Protein AF-A0A2C5ZDM9-F1 (afdb_monomer)

Foldseek 3Di:
DLVVVVVVCVVCVVVCAVCLLVLLVVLLQVQLPDDPPDPCNVSSLVSNLSSLVSYDLQVNLVSLLVVLVPQDAPPDSSNLRSLLSSLVSNLSSLQPDPDPPDHPCLSVLVSLLVQCPHPDPSSVVSSLSSLLSVCVNLPDPRSDVSNPDDDPVSVVVSVVVNVVVVVVVD

InterPro domains:
  IPR011989 Armadillo-like helical [G3DSA:1.25.10.10] (2-165)

Nearest PDB structures (foldseek):
  3woz-assembly4_D  TM=7.241E-01  e=8.516E-02  Mus musculus
  4u3j-assembly1_C  TM=7.336E-01  e=6.184E-01  Saccharomyces cerevisiae
  7wtu-assembly1_K  TM=5.965E-01  e=3.046E-01  Homo sapiens
  4ffb-assembly1_C  TM=2.679E-01  e=2.295E-01  Saccharomyces cerevisiae S288C
  7wtw-assembly1_K  TM=2.476E-01  e=9.458E-01  Homo sapiens

Organism: NCBI:txid2004952

Mean predicted aligned error: 5.89 Å

Structure (mmCIF, N/CA/C/O backbone):
data_AF-A0A2C5ZDM9-F1
#
_entry.id   AF-A0A2C5ZDM9-F1
#
loop_
_atom_site.group_PDB
_atom_site.id
_atom_site.type_symbol
_atom_site.label_atom_id
_atom_site.label_alt_id
_atom_site.label_comp_id
_atom_site.label_asym_id
_atom_site.label_entity_id
_atom_site.label_seq_id
_atom_site.pdbx_PDB_ins_code
_atom_site.Cartn_x
_atom_site.Cartn_y
_atom_site.Cartn_z
_atom_site.occupancy
_atom_site.B_iso_or_equiv
_atom_site.auth_seq_id
_atom_site.auth_comp_id
_atom_site.auth_asym_id
_atom_site.auth_atom_id
_atom_site.pdbx_PDB_model_num
ATOM 1 N N . MET A 1 1 ? -2.953 2.439 23.835 1.00 60.28 1 MET A N 1
ATOM 2 C CA . MET A 1 1 ? -3.681 3.320 22.893 1.00 60.28 1 MET A CA 1
ATOM 3 C C . MET A 1 1 ? -4.208 2.550 21.679 1.00 60.28 1 MET A C 1
ATOM 5 O O . MET A 1 1 ? -5.417 2.434 21.562 1.00 60.28 1 MET A O 1
ATOM 9 N N . VAL A 1 2 ? -3.354 1.951 20.831 1.00 72.00 2 VAL A N 1
ATOM 10 C CA . VAL A 1 2 ? -3.790 1.173 19.641 1.00 72.00 2 VAL A CA 1
ATOM 11 C C . VAL A 1 2 ? -4.769 0.041 19.991 1.00 72.00 2 VAL A C 1
ATOM 13 O O . VAL A 1 2 ? -5.790 -0.118 19.329 1.00 72.00 2 VAL A O 1
ATOM 16 N N . ALA A 1 3 ? -4.517 -0.689 21.083 1.00 73.75 3 ALA A N 1
ATOM 17 C CA . ALA A 1 3 ? -5.410 -1.749 21.559 1.00 73.75 3 ALA A CA 1
ATOM 18 C C . ALA A 1 3 ? -6.832 -1.249 21.879 1.00 73.75 3 ALA A C 1
ATOM 20 O O . ALA A 1 3 ? -7.804 -1.932 21.581 1.00 73.75 3 ALA A O 1
ATOM 21 N N . THR A 1 4 ? -6.969 -0.038 22.425 1.00 80.25 4 THR A N 1
ATOM 22 C CA . THR A 1 4 ? -8.270 0.566 22.746 1.00 80.25 4 THR A CA 1
ATOM 23 C C . THR A 1 4 ? -9.041 0.925 21.479 1.00 80.25 4 THR A C 1
ATOM 25 O O . THR A 1 4 ? -10.220 0.608 21.378 1.00 80.25 4 THR A O 1
ATOM 28 N N . VAL A 1 5 ? -8.370 1.518 20.483 1.00 75.88 5 VAL A N 1
ATOM 29 C CA . VAL A 1 5 ? -8.990 1.818 19.180 1.00 75.88 5 VAL A CA 1
ATOM 30 C C . VAL A 1 5 ? -9.431 0.528 18.492 1.00 75.88 5 VAL A C 1
ATOM 32 O O . VAL A 1 5 ? -10.544 0.464 17.986 1.00 75.88 5 VAL A O 1
ATOM 35 N N . LYS A 1 6 ? -8.611 -0.527 18.546 1.00 74.25 6 LYS A N 1
ATOM 36 C CA . LYS A 1 6 ? -8.960 -1.843 17.999 1.00 74.25 6 LYS A CA 1
ATOM 37 C C . LYS A 1 6 ? -10.177 -2.467 18.694 1.00 74.25 6 LYS A C 1
ATOM 39 O O . LYS A 1 6 ? -11.039 -3.034 18.030 1.00 74.25 6 LYS A O 1
ATOM 44 N N . LEU A 1 7 ? -10.272 -2.350 20.020 1.00 79.31 7 LEU A N 1
ATOM 45 C CA . LEU A 1 7 ? -11.436 -2.819 20.778 1.00 79.31 7 LEU A CA 1
ATOM 46 C C . LEU A 1 7 ? -12.713 -2.061 20.392 1.00 79.31 7 LEU A C 1
ATOM 48 O O . LEU A 1 7 ? -13.739 -2.693 20.160 1.00 79.31 7 LEU A O 1
ATOM 52 N N . LEU A 1 8 ? -12.642 -0.732 20.270 1.00 80.44 8 LEU A N 1
ATOM 53 C CA . LEU A 1 8 ? -13.775 0.088 19.829 1.00 80.44 8 LEU A CA 1
ATOM 54 C C . LEU A 1 8 ? -14.183 -0.236 18.389 1.00 80.44 8 LEU A C 1
ATOM 56 O O . LEU A 1 8 ? -15.370 -0.379 18.111 1.00 80.44 8 LEU A O 1
ATOM 60 N N . LEU A 1 9 ? -13.203 -0.427 17.501 1.00 77.06 9 LEU A N 1
ATOM 61 C CA . LEU A 1 9 ? -13.437 -0.820 16.117 1.00 77.06 9 LEU A CA 1
ATOM 62 C C . LEU A 1 9 ? -14.179 -2.152 16.033 1.00 77.06 9 LEU A C 1
ATOM 64 O O . LEU A 1 9 ? -15.135 -2.279 15.280 1.00 77.06 9 LEU A O 1
ATOM 68 N N . ASN A 1 10 ? -13.757 -3.141 16.822 1.00 78.19 10 ASN A N 1
ATOM 69 C CA . ASN A 1 10 ? -14.405 -4.447 16.845 1.00 78.19 10 ASN A CA 1
ATOM 70 C C . ASN A 1 10 ? -15.820 -4.403 17.421 1.00 78.19 10 ASN A C 1
ATOM 72 O O . ASN A 1 10 ? -16.648 -5.208 17.002 1.00 78.19 10 ASN A O 1
ATOM 76 N N . ARG A 1 11 ? -16.093 -3.486 18.353 1.00 81.75 11 ARG A N 1
ATOM 77 C CA . ARG A 1 11 ? -17.414 -3.344 18.968 1.00 81.75 11 ARG A CA 1
ATOM 78 C C . ARG A 1 11 ? -18.412 -2.651 18.041 1.00 81.75 11 ARG A C 1
ATOM 80 O O . ARG A 1 11 ? -19.518 -3.145 17.885 1.00 81.75 11 ARG A O 1
ATOM 87 N N . ASP A 1 12 ? -18.002 -1.551 17.408 1.00 81.81 12 ASP A N 1
ATOM 88 C CA . ASP A 1 12 ? -18.909 -0.626 16.717 1.00 81.81 12 ASP A CA 1
ATOM 89 C C . ASP A 1 12 ? -18.478 -0.376 15.253 1.00 81.81 12 ASP A C 1
ATOM 91 O O . ASP A 1 12 ? -18.396 0.765 14.801 1.00 81.81 12 ASP A O 1
ATOM 95 N N . ARG A 1 13 ? -18.192 -1.443 14.486 1.00 78.81 13 ARG A N 1
ATOM 96 C CA . ARG A 1 13 ? -17.617 -1.386 13.116 1.00 78.81 13 ARG A CA 1
ATOM 97 C C . ARG A 1 13 ? -18.312 -0.403 12.169 1.00 78.81 13 ARG A C 1
ATOM 99 O O . ARG A 1 13 ? -17.643 0.356 11.470 1.00 78.81 13 ARG A O 1
ATOM 106 N N . GLU A 1 14 ? -19.641 -0.393 12.158 1.00 78.25 14 GLU A N 1
ATOM 107 C CA . GLU A 1 14 ? -20.437 0.475 11.280 1.00 78.25 14 GLU A CA 1
ATOM 108 C C . GLU A 1 14 ? -20.243 1.966 11.594 1.00 78.25 14 GLU A C 1
ATOM 110 O O . GLU A 1 14 ? -20.201 2.790 10.681 1.00 78.25 14 GLU A O 1
ATOM 115 N N . ALA A 1 15 ? -20.030 2.319 12.866 1.00 80.44 15 ALA A N 1
ATOM 116 C CA . ALA A 1 15 ? -19.795 3.700 13.280 1.00 80.44 15 ALA A CA 1
ATOM 117 C C . ALA A 1 15 ? -18.438 4.240 12.792 1.00 80.44 15 ALA A C 1
ATOM 119 O O . ALA A 1 15 ? -18.260 5.452 12.675 1.00 80.44 15 ALA A O 1
ATOM 120 N N . PHE A 1 16 ? -17.484 3.355 12.479 1.00 77.94 16 PHE A N 1
ATOM 121 C CA . PHE A 1 16 ? -16.157 3.736 11.992 1.00 77.94 16 PHE A CA 1
ATOM 122 C C . PHE A 1 16 ? -16.099 3.965 10.481 1.00 77.94 16 PHE A C 1
ATOM 124 O O . PHE A 1 16 ? -15.234 4.724 10.042 1.00 77.94 16 PHE A O 1
ATOM 131 N N . LYS A 1 17 ? -17.018 3.383 9.695 1.00 80.06 17 LYS A N 1
ATOM 132 C CA . LYS A 1 17 ? -17.072 3.522 8.226 1.00 80.06 17 LYS A CA 1
ATOM 133 C C . LYS A 1 17 ? -16.895 4.962 7.711 1.00 80.06 17 LYS A C 1
ATOM 135 O O . LYS A 1 17 ? -16.017 5.163 6.871 1.00 80.06 17 LYS A O 1
ATOM 140 N N . PRO A 1 18 ? -17.615 5.986 8.218 1.00 83.94 18 PRO A N 1
ATOM 141 C CA . PRO A 1 18 ? -17.451 7.360 7.730 1.00 83.94 18 PRO A CA 1
ATOM 142 C C . PRO A 1 18 ? -16.081 7.978 8.053 1.00 83.94 18 PRO A C 1
ATOM 144 O O . PRO A 1 18 ? -15.686 8.966 7.436 1.00 83.94 18 PRO A O 1
ATOM 147 N N . PHE A 1 19 ? -15.335 7.413 9.005 1.00 85.12 19 PHE A N 1
ATOM 148 C CA . PHE A 1 19 ? -14.048 7.938 9.459 1.00 85.12 19 PHE A CA 1
ATOM 149 C C . PHE A 1 19 ? -12.847 7.145 8.941 1.00 85.12 19 PHE A C 1
ATOM 151 O O . PHE A 1 19 ? -11.717 7.538 9.231 1.00 85.12 19 PHE A O 1
ATOM 158 N N . VAL A 1 20 ? -13.051 6.068 8.170 1.00 86.00 20 VAL A N 1
ATOM 159 C CA . VAL A 1 20 ? -11.956 5.178 7.745 1.00 86.00 20 VAL A CA 1
ATOM 160 C C . VAL A 1 20 ? -10.865 5.935 6.993 1.00 86.00 20 VAL A C 1
ATOM 162 O O . VAL A 1 20 ? -9.696 5.783 7.339 1.00 86.00 20 VAL A O 1
ATOM 165 N N . GLY A 1 21 ? -11.223 6.805 6.041 1.00 84.25 21 GLY A N 1
ATOM 166 C CA . GLY A 1 21 ? -10.243 7.612 5.303 1.00 84.25 21 GLY A CA 1
ATOM 167 C C . GLY A 1 21 ? -9.355 8.435 6.242 1.00 84.25 21 GLY A C 1
ATOM 168 O O . GLY A 1 21 ? -8.137 8.270 6.256 1.00 84.25 21 GLY A O 1
ATOM 169 N N . ARG A 1 22 ? -9.966 9.231 7.131 1.00 86.50 22 ARG A N 1
ATOM 170 C CA . ARG A 1 22 ? -9.237 10.026 8.139 1.00 86.50 22 ARG A CA 1
ATOM 171 C C . ARG A 1 22 ? -8.423 9.157 9.103 1.00 86.50 22 ARG A C 1
ATOM 173 O O . ARG A 1 22 ? -7.328 9.547 9.499 1.00 86.50 22 ARG A O 1
ATOM 180 N N . GLY A 1 23 ? -8.939 7.987 9.475 1.00 87.88 23 GLY A N 1
ATOM 181 C CA . GLY A 1 23 ? -8.261 7.033 10.350 1.00 87.88 23 GLY A CA 1
ATOM 182 C C . GLY A 1 23 ? -6.992 6.467 9.716 1.00 87.88 23 GLY A C 1
ATOM 183 O O . GLY A 1 23 ? -5.926 6.525 10.325 1.00 87.88 23 GLY A O 1
ATOM 184 N N . VAL A 1 24 ? -7.079 5.989 8.473 1.00 89.00 24 VAL A N 1
ATOM 185 C CA . VAL A 1 24 ? -5.922 5.501 7.703 1.00 89.00 24 VAL A CA 1
ATOM 186 C C . VAL A 1 24 ? -4.887 6.608 7.540 1.00 89.00 24 VAL A C 1
ATOM 188 O O . VAL A 1 24 ? -3.697 6.393 7.758 1.00 89.00 24 VAL A O 1
ATOM 191 N N . GLU A 1 25 ? -5.333 7.822 7.237 1.00 87.94 25 GLU A N 1
ATOM 192 C CA . GLU A 1 25 ? -4.454 8.976 7.131 1.00 87.94 25 GLU A CA 1
ATOM 193 C C . GLU A 1 25 ? -3.706 9.308 8.426 1.00 87.94 25 GLU A C 1
ATOM 195 O O . GLU A 1 25 ? -2.502 9.569 8.382 1.00 87.94 25 GLU A O 1
ATOM 200 N N . ALA A 1 26 ? -4.397 9.282 9.566 1.00 89.31 26 ALA A N 1
ATOM 201 C CA . ALA A 1 26 ? -3.786 9.497 10.871 1.00 89.31 26 ALA A CA 1
ATOM 202 C C . ALA A 1 26 ? -2.777 8.388 11.212 1.00 89.31 26 ALA A C 1
ATOM 204 O O . ALA A 1 26 ? -1.716 8.672 11.769 1.00 89.31 26 ALA A O 1
ATOM 205 N N . LEU A 1 27 ? -3.063 7.138 10.833 1.00 90.88 27 LEU A N 1
ATOM 206 C CA . LEU A 1 27 ? -2.148 6.013 11.035 1.00 90.88 27 LEU A CA 1
ATOM 207 C C . LEU A 1 27 ? -0.900 6.109 10.155 1.00 90.88 27 LEU A C 1
ATOM 209 O O . LEU A 1 27 ? 0.189 5.803 10.634 1.00 90.88 27 LEU A O 1
ATOM 213 N N . LEU A 1 28 ? -1.022 6.595 8.917 1.00 89.81 28 LEU A N 1
ATOM 214 C CA . LEU A 1 28 ? 0.129 6.880 8.053 1.00 89.81 28 LEU A CA 1
ATOM 215 C C . LEU A 1 28 ? 1.032 7.965 8.655 1.00 89.81 28 LEU A C 1
ATOM 217 O O . LEU A 1 28 ? 2.252 7.802 8.701 1.00 89.81 28 LEU A O 1
ATOM 221 N N . ILE A 1 29 ? 0.440 9.041 9.185 1.00 87.50 29 ILE A N 1
ATOM 222 C CA . ILE A 1 29 ? 1.186 10.097 9.885 1.00 87.50 29 ILE A CA 1
ATOM 223 C C . ILE A 1 29 ? 1.876 9.522 11.125 1.00 87.50 29 ILE A C 1
ATOM 225 O O . ILE A 1 29 ? 3.075 9.731 11.308 1.00 87.50 29 ILE A O 1
ATOM 229 N N . ALA A 1 30 ? 1.160 8.748 11.943 1.00 87.38 30 ALA A N 1
ATOM 230 C CA . ALA A 1 30 ? 1.734 8.101 13.119 1.00 87.38 30 ALA A CA 1
ATOM 231 C C . ALA A 1 30 ? 2.905 7.183 12.732 1.00 87.38 30 ALA A C 1
ATOM 233 O O . ALA A 1 30 ? 3.974 7.255 13.335 1.00 87.38 30 ALA A O 1
ATOM 234 N N . ARG A 1 31 ? 2.749 6.374 11.676 1.00 87.12 31 ARG A N 1
ATOM 235 C CA . ARG A 1 31 ? 3.791 5.475 11.164 1.00 87.12 31 ARG A CA 1
ATOM 236 C C . ARG A 1 31 ? 5.058 6.211 10.746 1.00 87.12 31 ARG A C 1
ATOM 238 O O . ARG A 1 31 ? 6.148 5.671 10.945 1.00 87.12 31 ARG A O 1
ATOM 245 N N . SER A 1 32 ? 4.925 7.408 10.178 1.00 86.38 32 SER A N 1
ATOM 246 C CA . SER A 1 32 ? 6.059 8.219 9.722 1.00 86.38 32 SER A CA 1
ATOM 247 C C . SER A 1 32 ? 7.031 8.570 10.862 1.00 86.38 32 SER A C 1
ATOM 249 O O . SER A 1 32 ? 8.247 8.617 10.650 1.00 86.38 32 SER A O 1
ATOM 251 N N . GLY A 1 33 ? 6.505 8.738 12.084 1.00 85.44 33 GLY A N 1
ATOM 252 C CA . GLY A 1 33 ? 7.261 9.137 13.272 1.00 85.44 33 GLY A CA 1
ATOM 253 C C . GLY A 1 33 ? 7.992 8.001 13.991 1.00 85.44 33 GLY A C 1
ATOM 254 O O . GLY A 1 33 ? 8.908 8.272 14.764 1.00 85.44 33 GLY A O 1
ATOM 255 N N . TYR A 1 34 ? 7.641 6.737 13.729 1.00 85.00 34 TYR A N 1
ATOM 256 C CA . TYR A 1 34 ? 8.237 5.587 14.415 1.00 85.00 34 TYR A CA 1
ATOM 257 C C . TYR A 1 34 ? 9.221 4.821 13.531 1.00 85.00 34 TYR A C 1
ATOM 259 O O . TYR A 1 34 ? 8.982 4.575 12.344 1.00 85.00 34 TYR A O 1
ATOM 267 N N . ASP A 1 35 ? 10.338 4.408 14.131 1.00 81.19 35 ASP A N 1
ATOM 268 C CA . ASP A 1 35 ? 11.267 3.488 13.486 1.00 81.19 35 ASP A CA 1
ATOM 269 C C . ASP A 1 35 ? 10.639 2.104 13.285 1.00 81.19 35 ASP A C 1
ATOM 271 O O . ASP A 1 35 ? 9.822 1.671 14.094 1.00 81.19 35 ASP A O 1
ATOM 275 N N . VAL A 1 36 ? 11.044 1.399 12.224 1.00 75.56 36 VAL A N 1
ATOM 276 C CA . VAL A 1 36 ? 10.541 0.057 11.877 1.00 75.56 36 VAL A CA 1
ATOM 277 C C . VAL A 1 36 ? 10.689 -0.928 13.045 1.00 75.56 36 VAL A C 1
ATOM 279 O O . VAL A 1 36 ? 9.846 -1.803 13.211 1.00 75.56 36 VAL A O 1
ATOM 282 N N . LYS A 1 37 ? 11.724 -0.778 13.883 1.00 80.25 37 LYS A N 1
ATOM 283 C CA . LYS A 1 37 ? 11.976 -1.667 15.030 1.00 80.25 37 LYS A CA 1
ATOM 284 C C . LYS A 1 37 ? 11.090 -1.380 16.245 1.00 80.25 37 LYS A C 1
ATOM 286 O O . LYS A 1 37 ? 11.128 -2.136 17.213 1.00 80.25 37 LYS A O 1
ATOM 291 N N . ALA A 1 38 ? 10.314 -0.296 16.241 1.00 83.69 38 ALA A N 1
ATOM 292 C CA . ALA A 1 38 ? 9.461 0.041 17.370 1.00 83.69 38 ALA A CA 1
ATOM 293 C C . ALA A 1 38 ? 8.267 -0.923 17.456 1.00 83.69 38 ALA A C 1
ATOM 295 O O . ALA A 1 38 ? 7.490 -1.050 16.512 1.00 83.69 38 ALA A O 1
ATOM 296 N N . HIS A 1 39 ? 8.056 -1.538 18.625 1.00 83.19 39 HIS A N 1
ATOM 297 C CA . HIS A 1 39 ? 6.966 -2.500 18.857 1.00 83.19 39 HIS A CA 1
ATOM 298 C C . HIS A 1 39 ? 5.567 -1.969 18.501 1.00 83.19 39 HIS A C 1
ATOM 300 O O . HIS A 1 39 ? 4.679 -2.740 18.144 1.00 83.19 39 HIS A O 1
ATOM 306 N N . VAL A 1 40 ? 5.363 -0.651 18.578 1.00 85.50 40 VAL A N 1
ATOM 307 C CA . VAL A 1 40 ? 4.084 -0.011 18.244 1.00 85.50 40 VAL A CA 1
ATOM 308 C C . VAL A 1 40 ? 3.738 -0.107 16.752 1.00 85.50 40 VAL A C 1
ATOM 310 O O . VAL A 1 40 ? 2.557 -0.101 16.410 1.00 85.50 40 VAL A O 1
ATOM 313 N N . VAL A 1 41 ? 4.738 -0.238 15.871 1.00 85.44 41 VAL A N 1
ATOM 314 C CA . VAL A 1 41 ? 4.556 -0.241 14.411 1.00 85.44 41 VAL A CA 1
ATOM 315 C C . VAL A 1 41 ? 3.683 -1.401 13.958 1.00 85.44 41 VAL A C 1
ATOM 317 O O . VAL A 1 41 ? 2.713 -1.167 13.243 1.00 85.44 41 VAL A O 1
ATOM 320 N N . GLY A 1 42 ? 3.940 -2.617 14.449 1.00 84.00 42 GLY A N 1
ATOM 321 C CA . GLY A 1 42 ? 3.115 -3.777 14.101 1.00 84.00 42 GLY A CA 1
ATOM 322 C C . GLY A 1 42 ? 1.647 -3.594 14.503 1.00 84.00 42 GLY A C 1
ATOM 323 O O . GLY A 1 42 ? 0.743 -3.993 13.775 1.00 84.00 42 GLY A O 1
ATOM 324 N N . GLY A 1 43 ? 1.388 -2.913 15.626 1.00 86.19 43 GLY A N 1
ATOM 325 C CA . GLY A 1 43 ? 0.029 -2.565 16.041 1.00 86.19 43 GLY A CA 1
ATOM 326 C C . GLY A 1 43 ? -0.634 -1.531 15.127 1.00 86.19 43 GLY A C 1
ATOM 327 O O . GLY A 1 43 ? -1.817 -1.664 14.820 1.00 86.19 43 GLY A O 1
ATOM 328 N N . ILE A 1 44 ? 0.114 -0.513 14.691 1.00 88.81 44 ILE A N 1
ATOM 329 C CA . ILE A 1 44 ? -0.361 0.524 13.759 1.00 88.81 44 ILE A CA 1
ATOM 330 C C . ILE A 1 44 ? -0.708 -0.093 12.400 1.00 88.81 44 ILE A C 1
ATOM 332 O O . ILE A 1 44 ? -1.774 0.186 11.857 1.00 88.81 44 ILE A O 1
ATOM 336 N N . GLU A 1 45 ? 0.169 -0.945 11.872 1.00 86.50 45 GLU A N 1
ATOM 337 C CA . GLU A 1 45 ? -0.008 -1.600 10.573 1.00 86.50 45 GLU A CA 1
ATOM 338 C C . GLU A 1 45 ? -1.202 -2.557 10.587 1.00 86.50 45 GLU A C 1
ATOM 340 O O . GLU A 1 45 ? -2.034 -2.522 9.679 1.00 86.50 45 GLU A O 1
ATOM 345 N N . LEU A 1 46 ? -1.355 -3.337 11.660 1.00 87.56 46 LEU A N 1
ATOM 346 C CA . LEU A 1 46 ? -2.496 -4.231 11.818 1.00 87.56 46 LEU A CA 1
ATOM 347 C C . LEU A 1 46 ? -3.811 -3.451 11.942 1.00 87.56 46 LEU A C 1
ATOM 349 O O . LEU A 1 46 ? -4.782 -3.782 11.268 1.00 87.56 46 LEU A O 1
ATOM 353 N N . LEU A 1 47 ? -3.842 -2.379 12.742 1.00 87.62 47 LEU A N 1
ATOM 354 C CA . LEU A 1 47 ? -5.034 -1.537 12.868 1.00 87.62 47 LEU A CA 1
ATOM 355 C C . LEU A 1 47 ? -5.404 -0.860 11.540 1.00 87.62 47 LEU A C 1
ATOM 357 O O . LEU A 1 47 ? -6.585 -0.740 11.222 1.00 87.62 47 LEU A O 1
ATOM 361 N N . ALA A 1 48 ? -4.415 -0.426 10.758 1.00 89.44 48 ALA A N 1
ATOM 362 C CA . ALA A 1 48 ? -4.665 0.150 9.444 1.00 89.44 48 ALA A CA 1
ATOM 363 C C . ALA A 1 48 ? -5.251 -0.884 8.479 1.00 89.44 48 ALA A C 1
ATOM 365 O O . ALA A 1 48 ? -6.193 -0.563 7.760 1.00 89.44 48 ALA A O 1
ATOM 366 N N . SER A 1 49 ? -4.748 -2.121 8.501 1.00 86.75 49 SER A N 1
ATOM 367 C CA . SER A 1 49 ? -5.313 -3.221 7.714 1.00 86.75 49 SER A CA 1
ATOM 368 C C . SER A 1 49 ? -6.758 -3.534 8.121 1.00 86.75 49 SER A C 1
ATOM 370 O O . SER A 1 49 ? -7.617 -3.695 7.255 1.00 86.75 49 SER A O 1
ATOM 372 N N . ASP A 1 50 ? -7.049 -3.564 9.426 1.00 86.38 50 ASP A N 1
ATOM 373 C CA . ASP A 1 50 ? -8.406 -3.779 9.941 1.00 86.38 50 ASP A CA 1
ATOM 374 C C . ASP A 1 50 ? -9.354 -2.651 9.497 1.00 86.38 50 ASP A C 1
ATOM 376 O O . ASP A 1 50 ? -10.467 -2.920 9.049 1.00 86.38 50 ASP A O 1
ATOM 380 N N . LEU A 1 51 ? -8.917 -1.388 9.555 1.00 86.44 51 LEU A N 1
ATOM 381 C CA . LEU A 1 51 ? -9.708 -0.247 9.080 1.00 86.44 51 LEU A CA 1
ATOM 382 C C . LEU A 1 51 ? -9.961 -0.302 7.575 1.00 86.44 51 LEU A C 1
ATOM 384 O O . LEU A 1 51 ? -11.088 -0.090 7.135 1.00 86.44 51 LEU A O 1
ATOM 388 N N . VAL A 1 52 ? -8.929 -0.618 6.794 1.00 87.44 52 VAL A N 1
ATOM 389 C CA . VAL A 1 52 ? -9.021 -0.784 5.340 1.00 87.44 52 VAL A CA 1
ATOM 390 C C . VAL A 1 52 ? -10.061 -1.843 4.964 1.00 87.44 52 VAL A C 1
ATOM 392 O O . VAL A 1 52 ? -10.806 -1.637 4.011 1.00 87.44 52 VAL A O 1
ATOM 395 N N . SER A 1 53 ? -10.180 -2.925 5.741 1.00 84.38 53 SER A N 1
ATOM 396 C CA . SER A 1 53 ? -11.182 -3.977 5.502 1.00 84.38 53 SER A CA 1
ATOM 397 C C . SER A 1 53 ? -12.642 -3.520 5.655 1.00 84.38 53 SER A C 1
ATOM 399 O O . SER A 1 53 ? -13.548 -4.216 5.205 1.00 84.38 53 SER A O 1
ATOM 401 N N . LEU A 1 54 ? -12.883 -2.363 6.283 1.00 84.06 54 LEU A N 1
ATOM 402 C CA . LEU A 1 54 ? -14.218 -1.786 6.480 1.00 84.06 54 LEU A CA 1
ATOM 403 C C . LEU A 1 54 ? -14.572 -0.713 5.443 1.00 84.06 54 LEU A C 1
ATOM 405 O O . LEU A 1 54 ? -15.707 -0.233 5.431 1.00 84.06 54 LEU A O 1
ATOM 409 N N . ALA A 1 55 ? -13.604 -0.288 4.631 1.00 82.88 55 ALA A N 1
ATOM 410 C CA . ALA A 1 55 ? -13.795 0.766 3.648 1.00 82.88 55 ALA A CA 1
ATOM 411 C C . ALA A 1 55 ? -14.509 0.267 2.391 1.00 82.88 55 ALA A C 1
ATOM 413 O O . ALA A 1 55 ? -14.415 -0.904 2.032 1.00 82.88 55 ALA A O 1
ATOM 414 N N . ASP A 1 56 ? -15.119 1.205 1.667 1.00 84.31 56 ASP A N 1
ATOM 415 C CA . ASP A 1 56 ? -15.348 1.027 0.236 1.00 84.31 56 ASP A CA 1
ATOM 416 C C . ASP A 1 56 ? -13.989 1.009 -0.500 1.00 84.31 56 ASP A C 1
ATOM 418 O O . ASP A 1 56 ? -13.266 2.018 -0.460 1.00 84.31 56 ASP A O 1
ATOM 422 N N . PRO A 1 57 ? -13.602 -0.105 -1.152 1.00 82.75 57 PRO A N 1
ATOM 423 C CA . PRO A 1 57 ? -12.266 -0.233 -1.716 1.00 82.75 57 PRO A CA 1
ATOM 424 C C . PRO A 1 57 ? -11.979 0.741 -2.857 1.00 82.75 57 PRO A C 1
ATOM 426 O O . PRO A 1 57 ? -10.843 1.198 -2.991 1.00 82.75 57 PRO A O 1
ATOM 429 N N . LEU A 1 58 ? -12.991 1.094 -3.654 1.00 83.44 58 LEU A N 1
ATOM 430 C CA . LEU A 1 58 ? -12.861 2.014 -4.784 1.00 83.44 58 LEU A CA 1
ATOM 431 C C . LEU A 1 58 ? -12.510 3.431 -4.305 1.00 83.44 58 LEU A C 1
ATOM 433 O O . LEU A 1 58 ? -11.500 4.013 -4.722 1.00 83.44 58 LEU A O 1
ATOM 437 N N . SER A 1 59 ? -13.318 3.966 -3.386 1.00 85.06 59 SER A N 1
ATOM 438 C CA . SER A 1 59 ? -13.125 5.300 -2.817 1.00 85.06 59 SER A CA 1
ATOM 439 C C . SER A 1 59 ? -11.795 5.407 -2.068 1.00 85.06 59 SER A C 1
ATOM 441 O O . SER A 1 59 ? -11.019 6.345 -2.289 1.00 85.06 59 SER A O 1
ATOM 443 N N . LEU A 1 60 ? -11.470 4.408 -1.236 1.00 88.69 60 LEU A N 1
ATOM 444 C CA . LEU A 1 60 ? -10.243 4.448 -0.446 1.00 88.69 60 LEU A CA 1
ATOM 445 C C . LEU A 1 60 ? -8.985 4.274 -1.304 1.00 88.69 60 LEU A C 1
ATOM 447 O O . LEU A 1 60 ? -8.009 4.982 -1.067 1.00 88.69 60 LEU A O 1
ATOM 451 N N . THR A 1 61 ? -9.001 3.402 -2.318 1.00 89.88 61 THR A N 1
ATOM 452 C CA . THR A 1 61 ? -7.866 3.237 -3.247 1.00 89.88 61 THR A CA 1
ATOM 453 C C . THR A 1 61 ? -7.549 4.544 -3.965 1.00 89.88 61 THR A C 1
ATOM 455 O O . THR A 1 61 ? -6.383 4.941 -4.030 1.00 89.88 61 THR A O 1
ATOM 458 N N . THR A 1 62 ? -8.580 5.248 -4.439 1.00 88.38 62 THR A N 1
ATOM 459 C CA . THR A 1 62 ? -8.432 6.544 -5.116 1.00 88.38 62 THR A CA 1
ATOM 460 C C . THR A 1 62 ? -7.847 7.588 -4.165 1.00 88.38 62 THR A C 1
ATOM 462 O O . THR A 1 62 ? -6.777 8.135 -4.431 1.00 88.38 62 THR A O 1
ATOM 465 N N . SER A 1 63 ? -8.486 7.799 -3.007 1.00 90.12 63 SER A N 1
ATOM 466 C CA . SER A 1 63 ? -8.049 8.793 -2.016 1.00 90.12 63 SER A CA 1
ATOM 467 C C . SER A 1 63 ? -6.627 8.530 -1.513 1.00 90.12 63 SER A C 1
ATOM 469 O O . SER A 1 63 ? -5.820 9.456 -1.391 1.00 90.12 63 SER A O 1
ATOM 471 N N . LEU A 1 64 ? -6.297 7.268 -1.226 1.00 91.44 64 LEU A N 1
ATOM 472 C CA . LEU A 1 64 ? -4.976 6.880 -0.742 1.00 91.44 64 LEU A CA 1
ATOM 473 C C . LEU A 1 64 ? -3.911 7.056 -1.829 1.00 91.44 64 LEU A C 1
ATOM 475 O O . LEU A 1 64 ? -2.832 7.572 -1.540 1.00 91.44 64 LEU A O 1
ATOM 479 N N . THR A 1 65 ? -4.213 6.692 -3.078 1.00 92.94 65 THR A N 1
ATOM 480 C CA . THR A 1 65 ? -3.291 6.892 -4.204 1.00 92.94 65 THR A CA 1
ATOM 481 C C . THR A 1 65 ? -2.977 8.373 -4.397 1.00 92.94 65 THR A C 1
ATOM 483 O O . THR A 1 65 ? -1.802 8.734 -4.451 1.00 92.94 65 THR A O 1
ATOM 486 N N . THR A 1 66 ? -3.992 9.244 -4.416 1.00 91.62 66 THR A N 1
ATOM 487 C CA . THR A 1 66 ? -3.803 10.700 -4.534 1.00 91.62 66 THR A CA 1
ATOM 488 C C . THR A 1 66 ? -2.937 11.248 -3.402 1.00 91.62 66 THR A C 1
ATOM 490 O O . THR A 1 66 ? -2.004 12.017 -3.644 1.00 91.62 66 THR A O 1
ATOM 493 N N . LYS A 1 67 ? -3.176 10.805 -2.162 1.00 90.88 67 LYS A N 1
ATOM 494 C CA . LYS A 1 67 ? -2.364 11.220 -1.015 1.00 90.88 67 LYS A CA 1
ATOM 495 C C . LYS A 1 67 ? -0.903 10.802 -1.169 1.00 90.88 67 LYS A C 1
ATOM 497 O O . LYS A 1 67 ? -0.014 11.630 -0.997 1.00 90.88 67 LYS A O 1
ATOM 502 N N . LEU A 1 68 ? -0.634 9.547 -1.518 1.00 91.94 68 LEU A N 1
ATOM 503 C CA . LEU A 1 68 ? 0.739 9.057 -1.673 1.00 91.94 68 LEU A CA 1
ATOM 504 C C . LEU A 1 68 ? 1.452 9.698 -2.870 1.00 91.94 68 LEU A C 1
ATOM 506 O O . LEU A 1 68 ? 2.652 9.949 -2.801 1.00 91.94 68 LEU A O 1
ATOM 510 N N . GLN A 1 69 ? 0.732 10.027 -3.944 1.00 91.44 69 GLN A N 1
ATOM 511 C CA . GLN A 1 69 ? 1.275 10.808 -5.057 1.00 91.44 69 GLN A CA 1
ATOM 512 C C . GLN A 1 69 ? 1.702 12.213 -4.614 1.00 91.44 69 GLN A C 1
ATOM 514 O O . GLN A 1 69 ? 2.750 12.680 -5.052 1.00 91.44 69 GLN A O 1
ATOM 519 N N . SER A 1 70 ? 0.951 12.844 -3.705 1.00 88.94 70 SER A N 1
ATOM 520 C CA . SER A 1 70 ? 1.288 14.161 -3.142 1.00 88.94 70 SER A CA 1
ATOM 521 C C . SER A 1 70 ? 2.459 14.149 -2.151 1.00 88.94 70 SER A C 1
ATOM 523 O O . SER A 1 70 ? 2.986 15.212 -1.823 1.00 88.94 70 SER A O 1
ATOM 525 N N . CYS A 1 71 ? 2.890 12.974 -1.670 1.00 85.81 71 CYS A N 1
ATOM 526 C CA . CYS A 1 71 ? 4.086 12.890 -0.840 1.00 85.81 71 CYS A CA 1
ATOM 527 C C . CYS A 1 71 ? 5.307 13.351 -1.654 1.00 85.81 71 CYS A C 1
ATOM 529 O O . CYS A 1 71 ? 5.496 12.856 -2.771 1.00 85.81 71 CYS A O 1
ATOM 531 N N . PRO A 1 72 ? 6.129 14.270 -1.111 1.00 77.19 72 PRO A N 1
ATOM 532 C CA . PRO A 1 72 ? 7.338 14.720 -1.786 1.00 77.19 72 PRO A CA 1
ATOM 533 C C . PRO A 1 72 ? 8.282 13.540 -2.010 1.00 77.19 72 PRO A C 1
ATOM 535 O O . PRO A 1 72 ? 8.248 12.563 -1.257 1.00 77.19 72 PRO A O 1
ATOM 538 N N . ASP A 1 73 ? 9.141 13.645 -3.023 1.00 66.94 73 ASP A N 1
ATOM 539 C CA . ASP A 1 73 ? 10.200 12.660 -3.234 1.00 66.94 73 ASP A CA 1
ATOM 540 C C . ASP A 1 73 ? 11.039 12.501 -1.957 1.00 66.94 73 ASP A C 1
ATOM 542 O O . ASP A 1 73 ? 11.173 13.442 -1.174 1.00 66.94 73 ASP A O 1
ATOM 546 N N . GLU A 1 74 ? 11.548 11.285 -1.742 1.00 63.66 74 GLU A N 1
ATOM 547 C CA . GLU A 1 74 ? 12.110 10.717 -0.502 1.00 63.66 74 GLU A CA 1
ATOM 548 C C . GLU A 1 74 ? 13.305 11.481 0.102 1.00 63.66 74 GLU A C 1
ATOM 550 O O . GLU A 1 74 ? 14.413 10.963 0.246 1.00 63.66 74 GLU A O 1
ATOM 555 N N . ALA A 1 75 ? 13.088 12.730 0.496 1.00 63.25 75 ALA A N 1
ATOM 556 C CA . ALA A 1 75 ? 14.069 13.572 1.160 1.00 63.25 75 ALA A CA 1
ATOM 557 C C . ALA A 1 75 ? 14.243 13.182 2.636 1.00 63.25 75 ALA A C 1
ATOM 559 O O . ALA A 1 75 ? 15.269 13.488 3.241 1.00 63.25 75 ALA A O 1
ATOM 560 N N . THR A 1 76 ? 13.252 12.504 3.224 1.00 78.50 76 THR A N 1
ATOM 561 C CA . THR A 1 76 ? 13.235 12.134 4.641 1.00 78.50 76 THR A CA 1
ATOM 562 C C . THR A 1 76 ? 12.808 10.685 4.848 1.00 78.50 76 THR A C 1
ATOM 564 O O . THR A 1 76 ? 11.934 10.154 4.162 1.00 78.50 76 THR A O 1
ATOM 567 N N . THR A 1 77 ? 13.367 10.057 5.883 1.00 82.50 77 THR A N 1
ATOM 568 C CA . THR A 1 77 ? 13.004 8.697 6.318 1.00 82.50 77 THR A CA 1
ATOM 569 C C . THR A 1 77 ? 11.531 8.575 6.722 1.00 82.50 77 THR A C 1
ATOM 571 O O . THR A 1 77 ? 10.938 7.504 6.602 1.00 82.50 77 THR A O 1
ATOM 574 N N . SER A 1 78 ? 10.911 9.669 7.173 1.00 84.69 78 SER A N 1
ATOM 575 C CA . SER A 1 78 ? 9.479 9.735 7.483 1.00 84.69 78 SER A CA 1
ATOM 576 C C . SER A 1 78 ? 8.603 9.542 6.240 1.00 84.69 78 SER A C 1
ATOM 578 O O . SER A 1 78 ? 7.606 8.815 6.299 1.00 84.69 78 SER A O 1
ATOM 580 N N . THR A 1 79 ? 8.994 10.125 5.105 1.00 85.56 79 THR A N 1
ATOM 581 C CA . THR A 1 79 ? 8.295 9.963 3.825 1.00 85.56 79 THR A CA 1
ATOM 582 C C . THR A 1 79 ? 8.427 8.529 3.327 1.00 85.56 79 THR A C 1
ATOM 584 O O . THR A 1 79 ? 7.411 7.921 3.001 1.00 85.56 79 THR A O 1
ATOM 587 N N . SER A 1 80 ? 9.626 7.935 3.376 1.00 88.75 80 SER A N 1
ATOM 588 C CA . SER A 1 80 ? 9.837 6.534 2.978 1.00 88.75 80 SER A CA 1
ATOM 589 C C . SER A 1 80 ? 8.964 5.571 3.789 1.00 88.75 80 SER A C 1
ATOM 591 O O . SER A 1 80 ? 8.303 4.698 3.235 1.00 88.75 80 SER A O 1
ATOM 593 N N . ARG A 1 81 ? 8.869 5.772 5.110 1.00 89.75 81 ARG A N 1
ATOM 594 C CA . ARG A 1 81 ? 8.000 4.969 5.994 1.00 89.75 81 ARG A CA 1
ATOM 595 C C . ARG A 1 81 ? 6.518 5.113 5.651 1.00 89.75 81 ARG A C 1
ATOM 597 O O . ARG A 1 81 ? 5.783 4.126 5.684 1.00 89.75 81 ARG A O 1
ATOM 604 N N . THR A 1 82 ? 6.093 6.331 5.323 1.00 90.69 82 THR A N 1
ATOM 605 C CA . THR A 1 82 ? 4.716 6.624 4.905 1.00 90.69 82 THR A CA 1
ATOM 606 C C . THR A 1 82 ? 4.392 5.934 3.584 1.00 90.69 82 THR A C 1
ATOM 608 O O . THR A 1 82 ? 3.356 5.281 3.477 1.00 90.69 82 THR A O 1
ATOM 611 N N . LEU A 1 83 ? 5.297 6.026 2.604 1.00 92.12 83 LEU A N 1
ATOM 612 C CA . LEU A 1 83 ? 5.155 5.376 1.305 1.00 92.12 83 LEU A CA 1
ATOM 613 C C . LEU A 1 83 ? 5.108 3.853 1.448 1.00 92.12 83 LEU A C 1
ATOM 615 O O . LEU A 1 83 ? 4.160 3.248 0.964 1.00 92.12 83 LEU A O 1
ATOM 619 N N . SER A 1 84 ? 6.042 3.231 2.171 1.00 91.38 84 SER A N 1
ATOM 620 C CA . SER A 1 84 ? 6.062 1.772 2.359 1.00 91.38 84 SER A CA 1
ATOM 621 C C . SER A 1 84 ? 4.762 1.237 2.969 1.00 91.38 84 SER A C 1
ATOM 623 O O . SER A 1 84 ? 4.179 0.277 2.456 1.00 91.38 84 SER A O 1
ATOM 625 N N . MET A 1 85 ? 4.256 1.882 4.027 1.00 92.06 85 MET A N 1
ATOM 626 C CA . MET A 1 85 ? 2.974 1.490 4.620 1.00 92.06 85 MET A CA 1
ATOM 627 C C . MET A 1 85 ? 1.806 1.762 3.665 1.00 92.06 85 MET A C 1
ATOM 629 O O . MET A 1 85 ? 0.945 0.905 3.493 1.00 92.06 85 MET A O 1
ATOM 633 N N . GLY A 1 86 ? 1.782 2.917 2.998 1.00 93.00 86 GLY A N 1
ATOM 634 C CA . GLY A 1 86 ? 0.739 3.261 2.035 1.00 93.00 86 GLY A CA 1
ATOM 635 C C . GLY A 1 86 ? 0.647 2.282 0.861 1.00 93.00 86 GLY A C 1
ATOM 636 O O . GLY A 1 86 ? -0.447 1.831 0.529 1.00 93.00 86 GLY A O 1
ATOM 637 N N . LEU A 1 87 ? 1.786 1.892 0.281 1.00 94.25 87 LEU A N 1
ATOM 638 C CA . LEU A 1 87 ? 1.872 0.891 -0.790 1.00 94.25 87 LEU A CA 1
ATOM 639 C C . LEU A 1 87 ? 1.385 -0.483 -0.315 1.00 94.25 87 LEU A C 1
ATOM 641 O O . LEU A 1 87 ? 0.672 -1.173 -1.044 1.00 94.25 87 LEU A O 1
ATOM 645 N N . THR A 1 88 ? 1.709 -0.851 0.927 1.00 93.38 88 THR A N 1
ATOM 646 C CA . THR A 1 88 ? 1.217 -2.086 1.550 1.00 93.38 88 THR A CA 1
ATOM 647 C C . THR A 1 88 ? -0.309 -2.083 1.648 1.00 93.38 88 THR A C 1
ATOM 649 O O . THR A 1 88 ? -0.940 -3.063 1.256 1.00 93.38 88 THR A O 1
ATOM 652 N N . LEU A 1 89 ? -0.907 -0.985 2.123 1.00 92.69 89 LEU A N 1
ATOM 653 C CA . LEU A 1 89 ? -2.362 -0.852 2.253 1.00 92.69 89 LEU A CA 1
ATOM 654 C C . LEU A 1 89 ? -3.065 -0.820 0.889 1.00 92.69 89 LEU A C 1
ATOM 656 O O . LEU A 1 89 ? -4.098 -1.467 0.734 1.00 92.69 89 LEU A O 1
ATOM 660 N N . LEU A 1 90 ? -2.491 -0.131 -0.107 1.00 92.88 90 LEU A N 1
ATOM 661 C CA . LEU A 1 90 ? -2.992 -0.150 -1.487 1.00 92.88 90 LEU A CA 1
ATOM 662 C C . LEU A 1 90 ? -2.992 -1.563 -2.061 1.00 92.88 90 LEU A C 1
ATOM 664 O O . LEU A 1 90 ? -3.981 -1.987 -2.650 1.00 92.88 90 LEU A O 1
ATOM 668 N N . ARG A 1 91 ? -1.908 -2.317 -1.856 1.00 92.31 91 ARG A N 1
ATOM 669 C CA . ARG A 1 91 ? -1.848 -3.716 -2.281 1.00 92.31 91 ARG A CA 1
ATOM 670 C C . ARG A 1 91 ? -2.960 -4.519 -1.619 1.00 92.31 91 ARG A C 1
ATOM 672 O O . ARG A 1 91 ? -3.658 -5.232 -2.328 1.00 92.31 91 ARG A O 1
ATOM 679 N N . THR A 1 92 ? -3.143 -4.387 -0.302 1.00 90.12 92 THR A N 1
ATOM 680 C CA . THR A 1 92 ? -4.220 -5.081 0.415 1.00 90.12 92 THR A CA 1
ATOM 681 C C . THR A 1 92 ? -5.572 -4.757 -0.214 1.00 90.12 92 THR A C 1
ATOM 683 O O . THR A 1 92 ? -6.236 -5.687 -0.655 1.00 90.12 92 THR A O 1
ATOM 686 N N . LEU A 1 93 ? -5.912 -3.472 -0.377 1.00 89.12 93 LEU A N 1
ATOM 687 C CA . LEU A 1 93 ? -7.148 -3.014 -1.027 1.00 89.12 93 LEU A CA 1
ATOM 688 C C . LEU A 1 93 ? -7.367 -3.643 -2.404 1.00 89.12 93 LEU A C 1
ATOM 690 O O . LEU A 1 93 ? -8.433 -4.180 -2.687 1.00 89.12 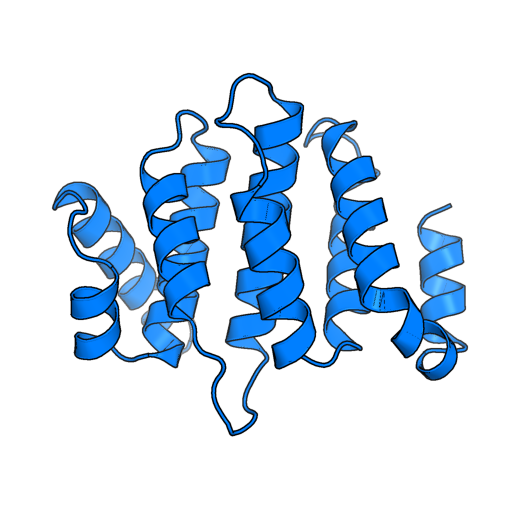93 LEU A O 1
ATOM 694 N N . ILE A 1 94 ? -6.345 -3.607 -3.254 1.00 88.19 94 ILE A N 1
ATOM 695 C CA . ILE A 1 94 ? -6.410 -4.128 -4.622 1.00 88.19 94 ILE A CA 1
ATOM 696 C C . ILE A 1 94 ? -6.589 -5.648 -4.619 1.00 88.19 94 ILE A C 1
ATOM 698 O O . ILE A 1 94 ? -7.354 -6.182 -5.413 1.00 88.19 94 ILE A O 1
ATOM 702 N N . THR A 1 95 ? -5.910 -6.364 -3.725 1.00 85.62 95 THR A N 1
ATOM 703 C CA . THR A 1 95 ? -5.994 -7.832 -3.659 1.00 85.62 95 THR A CA 1
ATOM 704 C C . THR A 1 95 ? -7.260 -8.349 -2.981 1.00 85.62 95 THR A C 1
ATOM 706 O O . THR A 1 95 ? -7.674 -9.465 -3.277 1.00 85.62 95 THR A O 1
ATOM 709 N N . THR A 1 96 ? -7.877 -7.570 -2.089 1.00 81.25 96 THR A N 1
ATOM 710 C CA . THR A 1 96 ? -9.133 -7.945 -1.421 1.00 81.25 96 THR A CA 1
ATOM 711 C C . THR A 1 96 ? -10.364 -7.539 -2.219 1.00 81.25 96 THR A C 1
ATOM 713 O O . THR A 1 96 ? -11.440 -8.091 -1.995 1.00 81.25 96 THR A O 1
ATOM 716 N N . THR A 1 97 ? -10.230 -6.591 -3.150 1.00 72.50 97 THR A N 1
ATOM 717 C CA . THR A 1 97 ? -11.333 -6.187 -4.022 1.00 72.50 97 THR A CA 1
ATOM 718 C C . THR A 1 97 ? -11.609 -7.278 -5.050 1.00 72.50 97 THR A C 1
ATOM 720 O O . THR A 1 97 ? -10.810 -7.526 -5.949 1.00 72.50 97 THR A O 1
ATOM 723 N N . THR A 1 98 ? -12.774 -7.905 -4.925 1.00 64.31 98 THR A N 1
ATOM 724 C CA . THR A 1 98 ? -13.386 -8.770 -5.948 1.00 64.31 98 THR A CA 1
ATOM 725 C C . THR A 1 98 ? -14.534 -8.064 -6.678 1.00 64.31 98 THR A C 1
ATOM 727 O O . THR A 1 98 ? -15.155 -8.631 -7.574 1.00 64.31 98 THR A O 1
ATOM 730 N N . SER A 1 99 ? -14.834 -6.826 -6.278 1.00 54.41 99 SER A N 1
ATOM 731 C CA . SER A 1 99 ? -16.037 -6.095 -6.659 1.00 54.41 99 SER A CA 1
ATOM 732 C C . SER A 1 99 ? -15.917 -5.440 -8.033 1.00 54.41 99 SER A C 1
ATOM 734 O O . SER A 1 99 ? -14.982 -4.690 -8.305 1.00 54.41 99 SER A O 1
ATOM 736 N N . THR A 1 100 ? -16.923 -5.671 -8.873 1.00 55.59 100 THR A N 1
ATOM 737 C CA . THR A 1 100 ? -17.195 -4.902 -10.091 1.00 55.59 100 THR A CA 1
ATOM 738 C C . THR A 1 100 ? -17.982 -3.626 -9.752 1.00 55.59 100 THR A C 1
ATOM 740 O O . THR A 1 100 ? -18.937 -3.724 -8.977 1.00 55.59 100 THR A O 1
ATOM 743 N N . PRO A 1 101 ? -17.689 -2.462 -10.360 1.00 62.72 101 PRO A N 1
ATOM 744 C CA . PRO A 1 101 ? -16.669 -2.228 -11.381 1.00 62.72 101 PRO A CA 1
ATOM 745 C C . PRO A 1 101 ? -15.255 -2.133 -10.793 1.00 62.72 101 PRO A C 1
ATOM 747 O O . 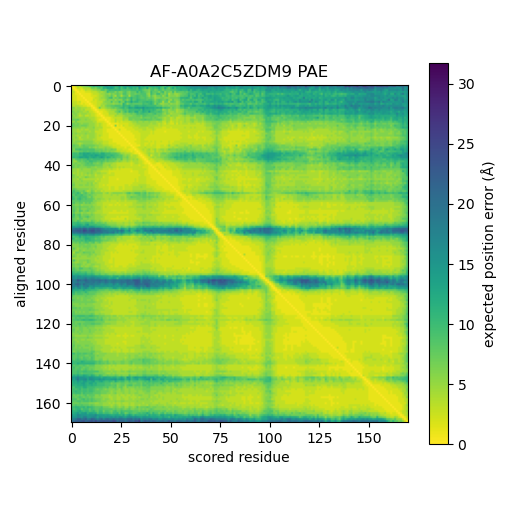PRO A 1 101 ? -15.051 -1.612 -9.698 1.00 62.72 101 PRO A O 1
ATOM 750 N N . THR A 1 102 ? -14.277 -2.620 -11.555 1.00 67.00 102 THR A N 1
ATOM 751 C CA . THR A 1 102 ? -12.859 -2.511 -11.216 1.00 67.00 102 THR A CA 1
ATOM 752 C C . THR A 1 102 ? -12.442 -1.034 -11.178 1.00 67.00 102 THR A C 1
ATOM 754 O O . THR A 1 102 ? -12.769 -0.294 -12.110 1.00 67.00 102 THR A O 1
ATOM 757 N N . PRO A 1 103 ? -11.737 -0.576 -10.125 1.00 69.94 103 PRO A N 1
ATOM 758 C CA . PRO A 1 103 ? -11.202 0.785 -10.063 1.00 69.94 103 PRO A CA 1
ATOM 759 C C . PRO A 1 103 ? -10.287 1.086 -11.256 1.00 69.94 103 PRO A C 1
ATOM 761 O O . PRO A 1 103 ? -9.587 0.196 -11.740 1.00 69.94 103 PRO A O 1
ATOM 764 N N . ASP A 1 104 ? -10.222 2.352 -11.682 1.00 84.50 104 ASP A N 1
ATOM 765 C CA . ASP A 1 104 ? -9.130 2.799 -12.550 1.00 84.50 104 ASP A CA 1
ATOM 766 C C . ASP A 1 104 ? -7.817 2.755 -11.758 1.00 84.50 104 ASP A C 1
ATOM 768 O O . ASP A 1 104 ? -7.574 3.555 -10.852 1.00 84.50 104 ASP A O 1
ATOM 772 N N . LEU A 1 105 ? -6.976 1.777 -12.090 1.00 89.50 105 LEU A N 1
ATOM 773 C CA . LEU A 1 105 ? -5.693 1.543 -11.432 1.00 89.50 105 LEU A CA 1
ATOM 774 C C . LEU A 1 105 ? -4.549 2.342 -12.070 1.00 89.50 105 LEU A C 1
ATOM 776 O O . LEU A 1 105 ? -3.425 2.284 -11.569 1.00 89.50 105 LEU A O 1
ATOM 780 N N . SER A 1 106 ? -4.799 3.122 -13.127 1.00 91.06 106 SER A N 1
ATOM 781 C CA . SER A 1 106 ? -3.770 3.913 -13.822 1.00 91.06 106 SER A CA 1
ATOM 782 C C . SER A 1 106 ? -3.001 4.872 -12.893 1.00 91.06 106 SER A C 1
ATOM 784 O O . SER A 1 106 ? -1.761 4.910 -12.958 1.00 91.06 106 SER A O 1
ATOM 786 N N . PRO A 1 107 ? -3.658 5.600 -11.960 1.00 92.25 107 PRO A N 1
ATOM 787 C CA . PRO A 1 107 ? -2.952 6.431 -10.985 1.00 92.25 107 PRO A CA 1
ATOM 788 C C . PRO A 1 107 ? -2.068 5.598 -10.048 1.00 92.25 107 PRO A C 1
ATOM 790 O O . PRO A 1 107 ? -0.952 6.004 -9.706 1.00 92.25 107 PRO A O 1
ATOM 793 N N . THR A 1 108 ? -2.534 4.409 -9.660 1.00 93.62 108 THR A N 1
ATOM 794 C CA . THR A 1 108 ? -1.803 3.512 -8.762 1.00 93.62 108 THR A CA 1
ATOM 795 C C . THR A 1 108 ? -0.598 2.878 -9.452 1.00 93.62 108 THR A C 1
ATOM 797 O O . THR A 1 108 ? 0.465 2.786 -8.844 1.00 93.62 108 THR A O 1
ATOM 800 N N . ILE A 1 109 ? -0.710 2.523 -10.735 1.00 94.06 109 ILE A N 1
ATOM 801 C CA . ILE A 1 109 ? 0.416 2.055 -11.560 1.00 94.06 109 ILE A CA 1
ATOM 802 C C . ILE A 1 109 ? 1.462 3.162 -11.706 1.00 94.06 109 ILE A C 1
ATOM 804 O O . ILE A 1 109 ? 2.655 2.913 -11.544 1.00 94.06 109 ILE A O 1
ATOM 808 N N . THR A 1 110 ? 1.026 4.402 -11.940 1.00 93.88 110 THR A N 1
ATOM 809 C CA . THR A 1 110 ? 1.930 5.559 -12.024 1.00 93.88 110 THR A CA 1
ATOM 810 C C . THR A 1 110 ? 2.691 5.773 -10.713 1.00 93.88 110 THR A C 1
ATOM 812 O O . THR A 1 110 ? 3.906 5.983 -10.727 1.00 93.88 110 THR A O 1
ATOM 815 N N . LEU A 1 111 ? 1.995 5.667 -9.575 1.00 94.31 111 LEU A N 1
ATOM 816 C CA . LEU A 1 111 ? 2.608 5.728 -8.249 1.00 94.31 111 LEU A CA 1
ATOM 817 C C . LEU A 1 111 ? 3.608 4.582 -8.041 1.00 94.31 111 LEU A C 1
ATOM 819 O O . LEU A 1 111 ? 4.737 4.831 -7.624 1.00 94.31 111 LEU A O 1
ATOM 823 N N . ALA A 1 112 ? 3.219 3.346 -8.366 1.00 94.94 112 ALA A N 1
ATOM 824 C CA . ALA A 1 112 ? 4.082 2.176 -8.247 1.00 94.94 112 ALA A CA 1
ATOM 825 C C . ALA A 1 112 ? 5.357 2.351 -9.081 1.00 94.94 112 ALA A C 1
ATOM 827 O O . ALA A 1 112 ? 6.452 2.165 -8.558 1.00 94.9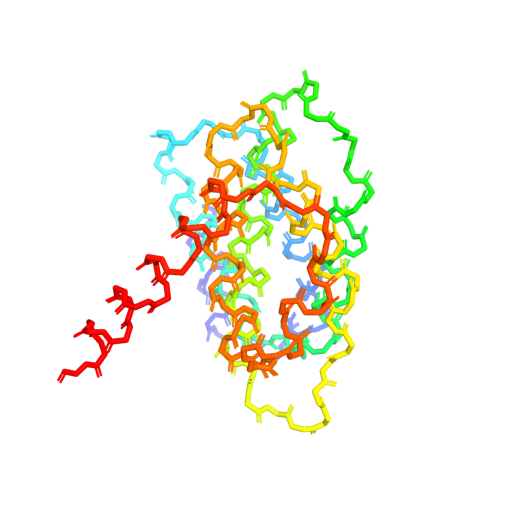4 112 ALA A O 1
ATOM 828 N N . ARG A 1 113 ? 5.231 2.814 -10.331 1.00 93.94 113 ARG A N 1
ATOM 829 C CA . ARG A 1 113 ? 6.367 3.109 -11.211 1.00 93.94 113 ARG A CA 1
ATOM 830 C C . ARG A 1 113 ? 7.330 4.119 -10.596 1.00 93.94 113 ARG A C 1
ATOM 832 O O . ARG A 1 113 ? 8.530 3.869 -10.589 1.00 93.94 113 ARG A O 1
ATOM 839 N N . ARG A 1 114 ? 6.819 5.221 -10.036 1.00 92.81 114 ARG A N 1
ATOM 840 C CA . ARG A 1 114 ? 7.653 6.202 -9.319 1.00 92.81 114 ARG A CA 1
ATOM 841 C C . ARG A 1 114 ? 8.398 5.541 -8.155 1.00 92.81 114 ARG A C 1
ATOM 843 O O . ARG A 1 114 ? 9.598 5.736 -8.000 1.00 92.81 114 ARG A O 1
ATOM 850 N N . CYS A 1 115 ? 7.699 4.726 -7.367 1.00 93.44 115 CYS A N 1
ATOM 851 C CA . CYS A 1 115 ? 8.271 4.044 -6.208 1.00 93.44 115 CYS A CA 1
ATOM 852 C C . CYS A 1 115 ? 9.245 2.905 -6.571 1.00 93.44 115 CYS A C 1
ATOM 854 O O . CYS A 1 115 ? 10.092 2.570 -5.751 1.00 93.44 115 CYS A O 1
ATOM 856 N N . LEU A 1 116 ? 9.207 2.340 -7.783 1.00 93.56 116 LEU A N 1
ATOM 857 C CA . LEU A 1 116 ? 10.217 1.373 -8.247 1.00 93.56 116 LEU A CA 1
ATOM 858 C C . LEU A 1 116 ? 11.602 2.016 -8.422 1.00 93.56 116 LEU A C 1
ATOM 860 O O . LEU A 1 116 ? 12.618 1.349 -8.236 1.00 93.56 116 LEU A O 1
ATOM 864 N N . SER A 1 117 ? 11.649 3.315 -8.726 1.00 90.19 117 SER A N 1
ATOM 865 C CA . SER A 1 117 ? 12.886 4.102 -8.848 1.00 90.19 117 SER A CA 1
ATOM 866 C C . SER A 1 117 ? 13.287 4.819 -7.550 1.00 90.19 117 SER A C 1
ATOM 868 O O . SER A 1 117 ? 14.175 5.670 -7.559 1.00 90.19 117 SER A O 1
ATOM 870 N N . SER A 1 118 ? 12.636 4.480 -6.435 1.00 90.44 118 SER A N 1
ATOM 871 C CA . SER A 1 118 ? 12.912 5.002 -5.094 1.00 90.44 118 SER A CA 1
ATOM 872 C C . SER A 1 118 ? 14.374 4.803 -4.662 1.00 90.44 118 SER A C 1
ATOM 874 O O . SER A 1 118 ? 15.016 3.818 -5.036 1.00 90.44 118 SER A O 1
ATOM 876 N N . ARG A 1 119 ? 14.906 5.703 -3.820 1.00 89.31 119 ARG A N 1
ATOM 877 C CA . ARG A 1 119 ? 16.237 5.539 -3.202 1.00 89.31 119 ARG A CA 1
ATOM 878 C C . ARG A 1 119 ? 16.181 4.570 -2.025 1.00 89.31 119 ARG A C 1
ATOM 880 O O . ARG A 1 119 ? 17.138 3.824 -1.799 1.00 89.31 119 ARG A O 1
ATOM 887 N N . ASP A 1 120 ? 15.053 4.527 -1.328 1.00 90.25 120 ASP A N 1
ATOM 888 C CA . ASP A 1 120 ? 14.792 3.605 -0.231 1.00 90.25 120 ASP A CA 1
ATOM 889 C C . ASP A 1 120 ? 14.508 2.179 -0.741 1.00 90.25 120 ASP A C 1
ATOM 891 O O . ASP A 1 120 ? 13.574 1.914 -1.498 1.00 90.25 120 ASP A O 1
ATOM 895 N N . SER A 1 121 ? 15.329 1.211 -0.326 1.00 90.12 121 SER A N 1
ATOM 896 C CA . SER A 1 121 ? 15.158 -0.186 -0.747 1.00 90.12 121 SER A CA 1
ATOM 897 C C . SER A 1 121 ? 13.867 -0.821 -0.224 1.00 90.12 121 SER A C 1
ATOM 899 O O . SER A 1 121 ? 13.329 -1.716 -0.879 1.00 90.12 121 SER A O 1
ATOM 901 N N . GLY A 1 122 ? 13.350 -0.356 0.916 1.00 89.94 122 GLY A N 1
ATOM 902 C CA . GLY A 1 122 ? 12.073 -0.791 1.468 1.00 89.94 122 GLY A CA 1
ATOM 903 C C . GLY A 1 122 ? 10.906 -0.331 0.603 1.00 89.94 122 GLY A C 1
ATOM 904 O O . GLY A 1 122 ? 10.064 -1.151 0.242 1.00 89.94 122 GLY A O 1
ATOM 905 N N . VAL A 1 123 ? 10.898 0.938 0.188 1.00 92.69 123 VAL A N 1
ATOM 906 C CA . VAL A 1 123 ? 9.868 1.472 -0.720 1.00 92.69 123 VAL A CA 1
ATOM 907 C C . VAL A 1 123 ? 9.918 0.765 -2.076 1.00 92.69 123 VAL A C 1
ATOM 909 O O . VAL A 1 123 ? 8.868 0.351 -2.570 1.00 92.69 123 VAL A O 1
ATOM 912 N N . ARG A 1 124 ? 11.113 0.535 -2.647 1.00 93.94 124 ARG A N 1
ATOM 913 C CA . ARG A 1 124 ? 11.251 -0.251 -3.891 1.00 93.94 124 ARG A CA 1
ATOM 914 C C . ARG A 1 124 ? 10.652 -1.650 -3.753 1.00 93.94 124 ARG A C 1
ATOM 916 O O . ARG A 1 124 ? 9.923 -2.097 -4.634 1.00 93.94 124 ARG A O 1
ATOM 923 N N . MET A 1 125 ? 10.934 -2.339 -2.648 1.00 94.12 125 MET A N 1
ATOM 924 C CA . MET A 1 125 ? 10.411 -3.683 -2.401 1.00 94.12 125 MET A CA 1
ATOM 925 C C . MET A 1 125 ? 8.884 -3.692 -2.233 1.00 94.12 125 MET A C 1
ATOM 927 O O . MET A 1 125 ? 8.209 -4.554 -2.798 1.00 94.12 125 MET A O 1
ATOM 931 N N . GLU A 1 126 ? 8.311 -2.730 -1.507 1.00 94.75 126 GLU A N 1
ATOM 932 C CA . GLU A 1 126 ? 6.851 -2.615 -1.396 1.00 94.75 126 GLU A CA 1
ATOM 933 C C . GLU A 1 126 ? 6.196 -2.233 -2.732 1.00 94.75 126 GLU A C 1
ATOM 935 O O . GLU A 1 126 ? 5.117 -2.735 -3.050 1.00 94.75 126 GLU A O 1
ATOM 940 N N . ALA A 1 127 ? 6.869 -1.448 -3.579 1.00 95.38 127 ALA A N 1
ATOM 941 C CA . ALA A 1 127 ? 6.413 -1.160 -4.937 1.00 95.38 127 ALA A CA 1
ATOM 942 C C . ALA A 1 127 ? 6.408 -2.412 -5.831 1.00 95.38 127 ALA A C 1
ATOM 944 O O . ALA A 1 127 ? 5.438 -2.636 -6.555 1.00 95.38 127 ALA A O 1
ATOM 945 N N . VAL A 1 128 ? 7.433 -3.271 -5.741 1.00 96.06 128 VAL A N 1
ATOM 946 C CA . VAL A 1 128 ? 7.463 -4.574 -6.435 1.00 96.06 128 VAL A CA 1
ATOM 947 C C . VAL A 1 128 ? 6.298 -5.454 -5.980 1.00 96.06 128 VAL A C 1
ATOM 949 O O . VAL A 1 128 ? 5.573 -6.005 -6.806 1.00 96.06 128 VAL A O 1
ATOM 952 N N . LYS A 1 129 ? 6.053 -5.548 -4.670 1.00 95.12 129 LYS A N 1
ATOM 953 C CA . LYS A 1 129 ? 4.929 -6.323 -4.123 1.00 95.12 129 LYS A CA 1
ATOM 954 C C . LYS A 1 129 ? 3.568 -5.771 -4.554 1.00 95.12 129 LYS A C 1
ATOM 956 O O . LYS A 1 129 ? 2.653 -6.553 -4.811 1.00 95.12 129 LYS A O 1
ATOM 961 N N . LEU A 1 130 ? 3.420 -4.447 -4.632 1.00 95.12 130 LEU A N 1
ATOM 962 C CA . LEU A 1 130 ? 2.222 -3.806 -5.174 1.00 95.12 130 LEU A CA 1
ATOM 963 C C . LEU A 1 130 ? 2.039 -4.153 -6.657 1.00 95.12 130 LEU A C 1
ATOM 965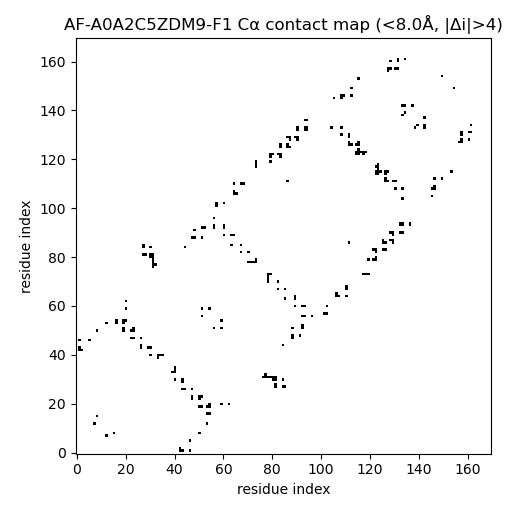 O O . LEU A 1 130 ? 0.938 -4.522 -7.055 1.00 95.12 130 LEU A O 1
ATOM 969 N N . CYS A 1 131 ? 3.112 -4.115 -7.451 1.00 95.44 131 CYS A N 1
ATOM 970 C CA . CYS A 1 131 ? 3.101 -4.511 -8.861 1.00 95.44 131 CYS A CA 1
ATOM 971 C C . CYS A 1 131 ? 2.640 -5.960 -9.058 1.00 95.44 131 CYS A C 1
ATOM 973 O O . CYS A 1 131 ? 1.824 -6.222 -9.933 1.00 95.44 131 CYS A O 1
ATOM 975 N N . VAL A 1 132 ? 3.079 -6.888 -8.206 1.00 94.25 132 VAL A N 1
ATOM 976 C CA . VAL A 1 132 ? 2.608 -8.286 -8.219 1.00 94.25 132 VAL A CA 1
ATOM 977 C C . VAL A 1 132 ? 1.103 -8.376 -7.923 1.00 94.25 132 VAL A C 1
ATOM 979 O O . VAL A 1 132 ? 0.401 -9.201 -8.505 1.00 94.25 132 VAL A O 1
ATOM 982 N N . GLY A 1 133 ? 0.580 -7.527 -7.031 1.00 92.06 133 GLY A N 1
ATOM 983 C CA . GLY A 1 133 ? -0.860 -7.423 -6.769 1.00 92.06 133 GLY A CA 1
ATOM 984 C C . GLY A 1 133 ? -1.642 -6.876 -7.968 1.00 92.06 133 GLY A C 1
ATOM 985 O O . GLY A 1 133 ? -2.656 -7.454 -8.354 1.00 92.06 133 GLY A O 1
ATOM 9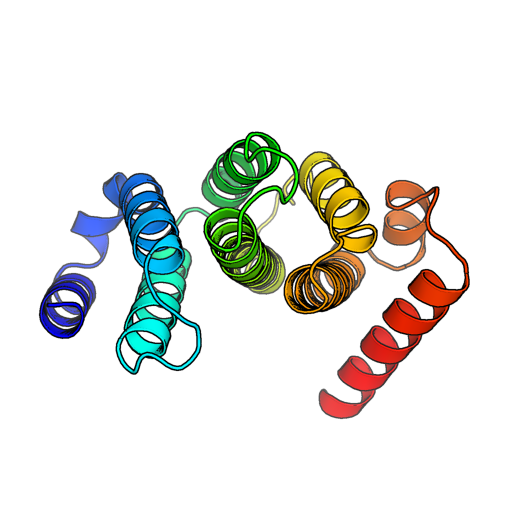86 N N . LEU A 1 134 ? -1.135 -5.806 -8.587 1.00 92.38 134 LEU A N 1
ATOM 987 C CA . LEU A 1 134 ? -1.704 -5.185 -9.787 1.00 92.38 134 LEU A CA 1
ATOM 988 C C . LEU A 1 134 ? -1.697 -6.136 -10.990 1.00 92.38 134 LEU A C 1
ATOM 990 O O . LEU A 1 134 ? -2.688 -6.204 -11.707 1.00 92.38 134 LEU A O 1
ATOM 994 N N . HIS A 1 135 ? -0.617 -6.898 -11.180 1.00 92.56 135 HIS A N 1
ATOM 995 C CA . HIS A 1 135 ? -0.497 -7.892 -12.246 1.00 92.56 135 HIS A CA 1
ATOM 996 C C . HIS A 1 135 ? -1.622 -8.930 -12.180 1.00 92.56 135 HIS A C 1
ATOM 998 O O . HIS A 1 135 ? -2.208 -9.271 -13.200 1.00 92.56 135 HIS A O 1
ATOM 1004 N N . VAL A 1 136 ? -1.970 -9.395 -10.976 1.00 88.81 136 VAL A N 1
ATOM 1005 C CA . VAL A 1 136 ? -3.069 -10.356 -10.797 1.00 88.81 136 VAL A CA 1
ATOM 1006 C C . VAL A 1 136 ? -4.433 -9.743 -11.114 1.00 88.81 136 VAL A C 1
ATOM 1008 O O . VAL A 1 136 ? -5.278 -10.432 -11.671 1.00 88.81 136 VAL A O 1
ATOM 1011 N N . GLN A 1 137 ? -4.648 -8.463 -10.802 1.00 87.88 137 GLN A N 1
ATOM 1012 C CA . GLN A 1 137 ? -5.932 -7.803 -11.063 1.00 87.88 137 GLN A CA 1
ATOM 1013 C C . GLN A 1 137 ? -6.120 -7.367 -12.524 1.00 87.88 137 GLN A C 1
ATOM 1015 O O . GLN A 1 137 ? -7.233 -7.396 -13.035 1.00 87.88 137 GLN A O 1
ATOM 1020 N N . LEU A 1 138 ? -5.048 -6.948 -13.201 1.00 89.12 138 LEU A N 1
ATOM 1021 C CA . LEU A 1 138 ? -5.102 -6.441 -14.580 1.00 89.12 138 LEU A CA 1
ATOM 1022 C C . LEU A 1 138 ? -4.845 -7.531 -15.629 1.00 89.12 138 LEU A C 1
ATOM 1024 O O . LEU A 1 138 ? -5.244 -7.380 -16.783 1.00 89.12 138 LEU A O 1
ATOM 1028 N N . GLY A 1 139 ? -4.155 -8.606 -15.246 1.00 88.81 139 GLY A N 1
ATOM 1029 C CA . GLY A 1 139 ? -3.579 -9.570 -16.174 1.00 88.81 139 GLY A CA 1
ATOM 1030 C C . GLY A 1 139 ? -2.285 -9.065 -16.821 1.00 88.81 139 GLY A C 1
ATOM 1031 O O . GLY A 1 139 ? -1.986 -7.868 -16.838 1.00 88.81 139 GLY A O 1
ATOM 1032 N N . GLU A 1 140 ? -1.513 -9.999 -17.374 1.00 89.62 140 GLU A N 1
ATOM 1033 C CA . GLU A 1 140 ? -0.146 -9.766 -17.857 1.00 89.62 140 GLU A CA 1
ATOM 1034 C C . GLU A 1 140 ? -0.055 -8.643 -18.904 1.00 89.62 140 GLU A C 1
ATOM 1036 O O . GLU A 1 140 ? 0.662 -7.659 -18.710 1.00 89.62 140 GLU A O 1
ATOM 1041 N N . ALA A 1 141 ? -0.814 -8.749 -20.000 1.00 90.12 141 ALA A N 1
ATOM 1042 C CA . ALA A 1 141 ? -0.710 -7.816 -21.123 1.00 90.12 141 ALA A CA 1
ATOM 1043 C C . ALA A 1 141 ? -1.084 -6.374 -20.736 1.00 90.12 141 ALA A C 1
ATOM 1045 O O . ALA A 1 141 ? -0.344 -5.433 -21.037 1.00 90.12 141 ALA A O 1
ATOM 1046 N N . ALA A 1 142 ? -2.210 -6.192 -20.038 1.00 90.50 142 ALA A N 1
ATOM 1047 C CA . ALA A 1 142 ? -2.675 -4.870 -19.626 1.00 90.50 142 ALA A CA 1
ATOM 1048 C C . ALA A 1 142 ? -1.740 -4.244 -18.582 1.00 90.50 142 ALA A C 1
ATOM 1050 O O . ALA A 1 142 ? -1.432 -3.051 -18.666 1.00 90.50 142 ALA A O 1
ATOM 1051 N N . PHE A 1 143 ? -1.235 -5.045 -17.638 1.00 93.25 143 PHE A N 1
ATOM 1052 C CA . PHE A 1 143 ? -0.267 -4.595 -16.643 1.00 93.25 143 PHE A CA 1
ATOM 1053 C C . PHE A 1 143 ? 1.023 -4.075 -17.289 1.00 93.25 143 PHE A C 1
ATOM 1055 O O . PHE A 1 143 ? 1.411 -2.934 -17.032 1.00 93.25 143 PHE A O 1
ATOM 1062 N N . TRP A 1 144 ? 1.667 -4.862 -18.158 1.00 93.12 144 TRP A N 1
ATOM 1063 C CA . TRP A 1 144 ? 2.933 -4.459 -18.781 1.00 93.12 144 TRP A CA 1
ATOM 1064 C C . TRP A 1 144 ? 2.773 -3.276 -19.734 1.00 93.12 144 TRP A C 1
ATOM 1066 O O . TRP A 1 144 ? 3.638 -2.397 -19.757 1.00 93.12 144 TRP A O 1
ATOM 1076 N N . SER A 1 145 ? 1.654 -3.212 -20.463 1.00 91.94 145 SER A N 1
ATOM 1077 C CA . SER A 1 145 ? 1.324 -2.055 -21.301 1.00 91.94 145 SER A CA 1
ATOM 1078 C C . SER A 1 145 ? 1.187 -0.774 -20.473 1.00 91.94 145 SER A C 1
ATOM 1080 O O . SER A 1 145 ? 1.618 0.290 -20.909 1.00 91.94 145 SER 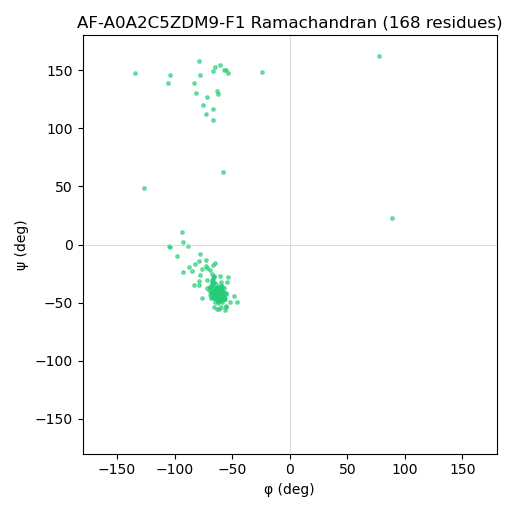A O 1
ATOM 1082 N N . SER A 1 146 ? 0.610 -0.868 -19.273 1.00 91.62 146 SER A N 1
ATOM 1083 C CA . SER A 1 146 ? 0.341 0.290 -18.411 1.00 91.62 146 SER A CA 1
ATOM 1084 C C . SER A 1 146 ? 1.560 0.715 -17.586 1.00 91.62 146 SER A C 1
ATOM 1086 O O . SER A 1 146 ? 1.764 1.903 -17.344 1.00 91.62 146 SER A O 1
ATOM 1088 N N . LEU A 1 147 ? 2.391 -0.240 -17.152 1.00 92.56 147 LEU A N 1
ATOM 1089 C CA . LEU A 1 147 ? 3.564 0.026 -16.317 1.00 92.56 147 LEU A CA 1
ATOM 1090 C C . LEU A 1 147 ? 4.721 0.693 -17.079 1.00 92.56 147 LEU A C 1
ATOM 1092 O O . LEU A 1 147 ? 5.597 1.247 -16.427 1.00 92.56 147 LEU A O 1
ATOM 1096 N N . GLY A 1 148 ? 4.734 0.632 -18.417 1.00 88.19 148 GLY A N 1
ATOM 1097 C CA . GLY A 1 148 ? 5.828 0.999 -19.331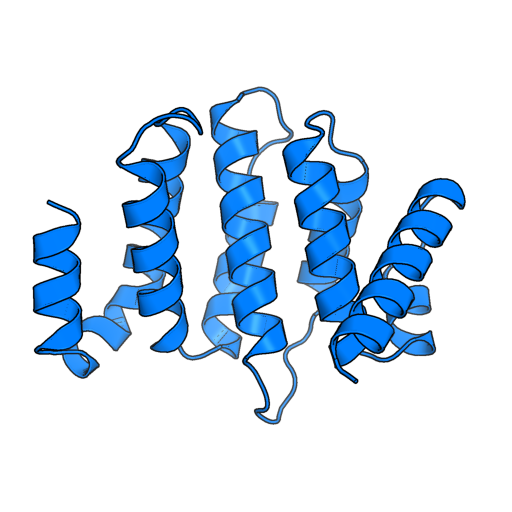 1.00 88.19 148 GLY A CA 1
ATOM 1098 C C . GLY A 1 148 ? 6.888 2.019 -18.860 1.00 88.19 148 GLY A C 1
ATOM 1099 O O . GLY A 1 148 ? 6.620 2.976 -18.133 1.00 88.19 148 GLY A O 1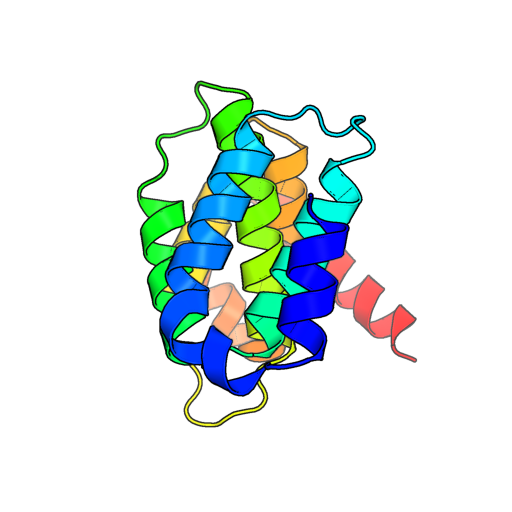
ATOM 1100 N N . GLY A 1 149 ? 8.123 1.855 -19.348 1.00 85.75 149 GLY A N 1
ATOM 1101 C CA . GLY A 1 149 ? 9.258 2.726 -18.993 1.00 85.75 149 GLY A CA 1
ATOM 1102 C C . GLY A 1 149 ? 10.047 2.275 -17.758 1.00 85.75 149 GLY A C 1
ATOM 1103 O O . GLY A 1 149 ? 10.700 3.088 -17.113 1.00 85.75 149 GLY A O 1
ATOM 1104 N N . VAL A 1 150 ? 9.977 0.985 -17.423 1.00 89.94 150 VAL A N 1
ATOM 1105 C CA . VAL A 1 150 ? 10.722 0.350 -16.324 1.00 89.94 150 VAL A CA 1
ATOM 1106 C C . VAL A 1 150 ? 11.888 -0.476 -16.887 1.00 89.94 150 VAL A C 1
ATOM 1108 O O . VAL A 1 150 ? 11.759 -1.050 -17.971 1.00 89.94 150 VAL A O 1
ATOM 1111 N N . SER A 1 151 ? 13.017 -0.535 -16.169 1.00 90.00 151 SER A N 1
ATOM 1112 C CA . SER A 1 151 ? 14.208 -1.293 -16.583 1.00 90.00 151 SER A CA 1
ATOM 1113 C C . SER A 1 151 ? 13.958 -2.804 -16.627 1.00 90.00 151 SER A C 1
ATOM 1115 O O . SER A 1 151 ? 13.131 -3.334 -15.883 1.00 90.00 151 SER A O 1
ATOM 1117 N N . ASP A 1 152 ? 14.704 -3.521 -17.470 1.00 91.25 152 ASP A N 1
ATOM 1118 C CA . ASP A 1 152 ? 14.535 -4.973 -17.630 1.00 91.25 152 ASP A CA 1
ATOM 1119 C C . ASP A 1 152 ? 14.905 -5.768 -16.370 1.00 91.25 152 ASP A C 1
ATOM 1121 O O . ASP A 1 152 ? 14.312 -6.814 -16.104 1.00 91.25 152 ASP A O 1
ATOM 1125 N N . GLU A 1 153 ? 15.813 -5.244 -15.541 1.00 90.69 153 GLU A N 1
ATOM 1126 C CA . GLU A 1 153 ? 16.114 -5.805 -14.218 1.00 90.69 153 GLU A CA 1
ATOM 1127 C C . GLU A 1 153 ? 14.869 -5.799 -13.318 1.00 90.69 153 GLU A C 1
ATOM 1129 O O . GLU A 1 153 ? 14.505 -6.822 -12.737 1.00 90.69 153 GLU A O 1
ATOM 1134 N N . VAL A 1 154 ? 14.160 -4.668 -13.252 1.00 90.94 154 VAL A N 1
ATOM 1135 C CA . VAL A 1 154 ? 12.948 -4.543 -12.433 1.00 90.94 154 VAL A CA 1
ATOM 1136 C C . VAL A 1 154 ? 11.808 -5.380 -13.012 1.00 90.94 154 VAL A C 1
ATOM 1138 O O . VAL A 1 154 ? 11.075 -6.004 -12.245 1.00 90.94 154 VAL A O 1
ATOM 1141 N N . LYS A 1 155 ? 11.681 -5.470 -14.345 1.00 93.31 155 LYS A N 1
ATOM 1142 C CA . LYS A 1 155 ? 10.720 -6.391 -14.976 1.00 93.31 155 LYS A CA 1
ATOM 1143 C C . LYS A 1 155 ? 10.994 -7.835 -14.565 1.00 93.31 155 LYS A C 1
ATOM 1145 O O . LYS A 1 155 ? 10.088 -8.508 -14.089 1.00 93.31 155 LYS A O 1
ATOM 1150 N N . SER A 1 156 ? 12.249 -8.276 -14.676 1.00 94.00 156 SER A N 1
ATOM 1151 C CA . SER A 1 156 ? 12.674 -9.630 -14.302 1.00 94.00 156 SER A CA 1
ATOM 1152 C C . SER A 1 156 ? 12.376 -9.928 -12.832 1.00 94.00 156 SER A C 1
ATOM 1154 O O . SER A 1 156 ? 11.896 -11.011 -12.502 1.00 94.00 156 SER A O 1
ATOM 1156 N N . LEU A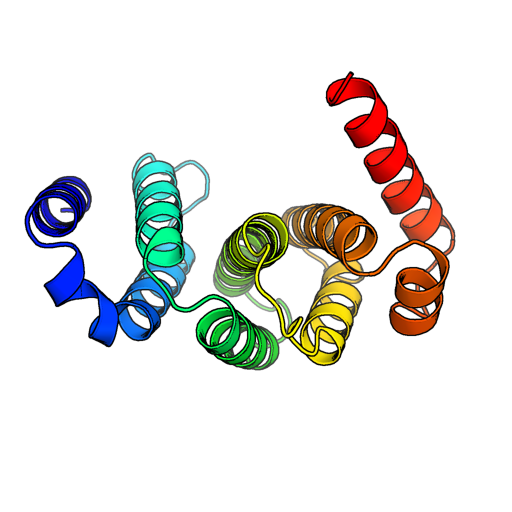 1 157 ? 12.597 -8.947 -11.951 1.00 94.12 157 LEU A N 1
ATOM 1157 C CA . LEU A 1 157 ? 12.288 -9.058 -10.529 1.00 94.12 157 LEU A CA 1
ATOM 1158 C C . LEU A 1 157 ? 10.780 -9.203 -10.271 1.00 94.12 157 LEU A C 1
ATOM 1160 O O . LEU A 1 157 ? 10.374 -10.076 -9.505 1.00 94.12 157 LEU A O 1
ATOM 1164 N N . ILE A 1 158 ? 9.943 -8.384 -10.915 1.00 94.75 158 ILE A N 1
ATOM 1165 C CA . ILE A 1 158 ? 8.480 -8.484 -10.801 1.00 94.75 158 ILE A CA 1
ATOM 1166 C C . ILE A 1 158 ? 8.009 -9.851 -11.309 1.00 94.75 158 ILE A C 1
ATOM 1168 O O . ILE A 1 158 ? 7.290 -10.537 -10.585 1.00 94.75 158 ILE A O 1
ATOM 1172 N N . THR A 1 159 ? 8.462 -10.286 -12.489 1.00 94.31 159 THR A N 1
ATOM 1173 C CA . THR A 1 159 ? 8.126 -11.601 -13.058 1.00 94.31 159 THR A CA 1
ATOM 1174 C C . THR A 1 159 ? 8.523 -12.737 -12.119 1.00 94.31 159 THR A C 1
ATOM 1176 O O . THR A 1 159 ? 7.725 -13.640 -11.873 1.00 94.31 159 THR A O 1
ATOM 1179 N N . TYR A 1 160 ? 9.720 -12.675 -11.524 1.00 95.50 160 TYR A N 1
ATOM 1180 C CA . TYR A 1 160 ? 10.156 -13.649 -10.523 1.00 95.50 160 TYR A CA 1
ATOM 1181 C C . TYR A 1 160 ? 9.180 -13.730 -9.342 1.00 95.50 160 TYR A C 1
ATOM 1183 O O . TYR A 1 160 ? 8.792 -14.829 -8.947 1.00 95.50 160 TYR A O 1
ATOM 1191 N N . TYR A 1 161 ? 8.752 -12.591 -8.789 1.00 94.19 161 TYR A N 1
ATOM 1192 C CA . TYR A 1 161 ? 7.816 -12.580 -7.662 1.00 94.19 161 TYR A CA 1
ATOM 1193 C C . TYR A 1 161 ? 6.390 -12.993 -8.040 1.00 94.19 161 TYR A C 1
ATOM 1195 O O . TYR A 1 161 ? 5.710 -13.586 -7.202 1.00 94.19 161 TYR A O 1
ATOM 1203 N N . VAL A 1 162 ? 5.947 -12.730 -9.273 1.00 93.06 162 VAL A N 1
ATOM 1204 C CA . VAL A 1 162 ? 4.676 -13.250 -9.805 1.00 93.06 162 VAL A CA 1
ATOM 1205 C C . VAL A 1 162 ? 4.714 -14.779 -9.823 1.00 93.06 162 VAL A C 1
ATOM 1207 O O . VAL A 1 162 ? 3.908 -15.411 -9.146 1.00 93.06 162 VAL A O 1
ATOM 1210 N N . VAL A 1 163 ? 5.719 -15.371 -10.475 1.00 93.62 163 VAL A N 1
ATOM 1211 C CA . VAL A 1 163 ? 5.875 -16.835 -10.562 1.00 93.62 163 VAL A CA 1
ATOM 1212 C C . VAL A 1 163 ? 6.074 -17.464 -9.183 1.00 93.62 163 VAL A C 1
ATOM 1214 O O . VAL A 1 163 ? 5.524 -18.525 -8.887 1.00 93.62 163 VAL A O 1
ATOM 1217 N N . LYS A 1 164 ? 6.863 -16.827 -8.310 1.00 92.44 164 LYS A N 1
ATOM 1218 C CA . LYS A 1 164 ? 7.071 -17.302 -6.937 1.00 92.44 164 LYS A CA 1
ATOM 1219 C C . LYS A 1 164 ? 5.747 -17.380 -6.175 1.00 92.44 164 LYS A C 1
ATOM 1221 O O . LYS A 1 164 ? 5.485 -18.394 -5.540 1.00 92.44 164 LYS A O 1
ATOM 1226 N N . ARG A 1 165 ? 4.916 -16.339 -6.264 1.00 88.19 165 ARG A N 1
ATOM 1227 C CA . ARG A 1 165 ? 3.599 -16.307 -5.622 1.00 88.19 165 ARG A CA 1
ATOM 1228 C C . ARG A 1 165 ? 2.682 -17.404 -6.161 1.00 88.19 165 ARG A C 1
ATOM 1230 O O . ARG A 1 165 ? 2.022 -18.057 -5.366 1.00 88.19 165 ARG A O 1
ATOM 1237 N N . GLU A 1 166 ? 2.645 -17.605 -7.478 1.00 85.75 166 GLU A N 1
ATOM 1238 C CA . GLU A 1 166 ? 1.817 -18.648 -8.103 1.00 85.75 166 GLU A CA 1
ATOM 1239 C C . GLU A 1 166 ? 2.173 -20.045 -7.584 1.00 85.75 166 GLU A C 1
ATOM 1241 O O . GLU A 1 166 ? 1.281 -20.834 -7.283 1.00 85.75 166 GLU A O 1
ATOM 1246 N N . ARG A 1 167 ? 3.468 -20.328 -7.391 1.00 86.75 167 ARG A N 1
ATOM 1247 C CA . ARG A 1 167 ? 3.943 -21.593 -6.806 1.00 86.75 167 ARG A CA 1
ATOM 1248 C C . ARG A 1 167 ? 3.573 -21.764 -5.335 1.00 86.75 167 ARG A C 1
ATOM 1250 O O . ARG A 1 167 ? 3.365 -22.887 -4.906 1.00 86.75 167 ARG A O 1
ATOM 1257 N N . GLU A 1 168 ? 3.534 -20.677 -4.568 1.00 81.62 168 GLU A N 1
ATOM 1258 C CA . GLU A 1 168 ? 3.163 -20.689 -3.144 1.00 81.62 168 GLU A CA 1
ATOM 1259 C C . GLU A 1 168 ? 1.638 -20.763 -2.926 1.00 81.62 168 GLU A C 1
ATOM 1261 O O . GLU A 1 168 ? 1.195 -21.025 -1.811 1.00 81.62 168 GLU A O 1
ATOM 1266 N N . SER A 1 169 ? 0.833 -20.523 -3.969 1.00 64.56 169 SER A N 1
ATOM 1267 C CA . SER A 1 169 ? -0.634 -20.644 -3.940 1.00 64.56 169 SER A CA 1
ATOM 1268 C C . SER A 1 169 ? -1.182 -22.015 -4.368 1.00 64.56 169 SER A C 1
ATOM 1270 O O . SER A 1 169 ? -2.402 -22.171 -4.428 1.00 64.56 169 SER A O 1
ATOM 1272 N N . VAL A 1 170 ? -0.299 -22.975 -4.674 1.00 49.41 170 VAL A N 1
ATOM 1273 C CA . VAL A 1 170 ? -0.599 -24.388 -4.988 1.00 49.41 170 VAL A CA 1
ATOM 1274 C C . VAL A 1 170 ? -0.358 -25.245 -3.752 1.00 49.41 170 VAL A C 1
ATOM 1276 O O . VAL A 1 170 ? -1.197 -26.134 -3.494 1.00 49.41 170 VAL A O 1
#

Radius of gyration: 16.02 Å; Cα contacts (8 Å, |Δi|>4): 155; chains: 1; bounding box: 37×39×44 Å

Secondary structure (DSSP, 8-state):
-HHHHHHHHHH-HHHHGGGHHHHHHHHHHHHHHS-TT-HHHHHHHHHHHHHHTTS-HHHHHHHHHHHHHHSPSSSSHHHHHHHHHHHHHHHHHHHH--PSSPP--HHHHHHHHHHHT-SSHHHHHHHHHHHHHHHHHH-HHHHHHHH-S--HHHHHHHHHHHHHHHHHT-

pLDDT: mean 86.19, std 8.61, range [49.41, 96.06]

Solvent-accessible surface area (backbone atoms only — not comparable to full-atom values): 9504 Å² total; per-residue (Å²): 109,69,68,57,54,50,52,51,45,71,72,45,51,77,78,42,47,90,44,32,69,63,48,45,53,52,45,40,56,55,45,27,76,51,58,88,85,41,80,63,47,65,52,49,54,51,49,41,53,57,44,56,75,60,44,61,54,60,63,49,48,52,56,51,41,56,52,59,63,68,50,69,78,78,84,43,72,36,48,43,43,29,47,30,53,49,38,48,52,46,28,50,45,60,64,70,56,84,62,82,78,74,66,87,52,66,68,48,43,54,48,34,53,57,30,56,71,43,91,49,69,62,31,22,50,31,21,42,54,26,47,43,39,47,33,71,76,56,34,67,68,57,32,56,69,70,50,60,95,68,56,70,70,59,50,52,52,37,52,51,53,42,56,51,49,57,63,74,74,109

Sequence (170 aa):
MVATVKLLLNRDREAFKPFVGRGVEALLIARSGYDVKAHVVGGIELLASDLVSLADPLSLTTSLTTKLQSCPDEATTSTSRTLSMGLTLLRTLITTTTSTPTPDLSPTITLARRCLSSRDSGVRMEAVKLCVGLHVQLGEAAFWSSLGGVSDEVKSLITYYVVKRERESV